Protein AF-A0A535V8T8-F1 (afdb_monomer_lite)

pLDDT: mean 70.12, std 23.49, range [32.78, 94.81]

Foldseek 3Di:
DPPVPVVVVQVVCVVVVHDPPDDDDDDDDDAQVVLVVVCVLPVVCPPAWEFEFQDPDQQTFTQGTDPNLVVLVDDGGDGNVVSCVSPVVHHYHYPVCPVVSPDPPDDPPVPDDDDDDDDDDDDDDDDDDDDDDDDDDDDDDDDDDDDDDDD

Radius of gyration: 27.77 Å; chains: 1; bounding box: 60×72×54 Å

Structure (mmCIF, N/CA/C/O backbone):
data_AF-A0A535V8T8-F1
#
_entry.id   AF-A0A535V8T8-F1
#
loop_
_atom_site.group_PDB
_atom_site.id
_atom_site.type_symbol
_atom_site.label_atom_id
_atom_site.label_alt_id
_atom_site.label_comp_id
_atom_site.label_asym_id
_atom_site.label_entity_id
_atom_site.label_seq_id
_atom_site.pdbx_PDB_ins_code
_atom_site.Cartn_x
_atom_site.Cartn_y
_atom_site.Cartn_z
_atom_site.occupancy
_atom_site.B_iso_or_equiv
_atom_site.auth_seq_id
_atom_site.auth_comp_id
_atom_site.auth_asym_id
_atom_site.auth_atom_id
_atom_site.pdbx_PDB_model_num
ATOM 1 N N . MET A 1 1 ? 24.271 -23.362 -32.956 1.00 42.19 1 MET A N 1
ATOM 2 C CA . MET A 1 1 ? 22.827 -23.558 -32.681 1.00 42.19 1 MET A CA 1
ATOM 3 C C . MET A 1 1 ? 22.121 -22.319 -32.099 1.00 42.19 1 MET A C 1
ATOM 5 O O . MET A 1 1 ? 20.910 -22.390 -31.958 1.00 42.19 1 MET A O 1
ATOM 9 N N . CYS A 1 2 ? 22.792 -21.180 -31.842 1.00 41.19 2 CYS A N 1
ATOM 10 C CA . CYS A 1 2 ? 22.135 -19.965 -31.308 1.00 41.19 2 CYS A CA 1
ATOM 11 C C . CYS A 1 2 ? 21.845 -18.842 -32.326 1.00 41.19 2 CYS A C 1
ATOM 13 O O . CYS A 1 2 ? 21.042 -17.966 -32.030 1.00 41.19 2 CYS A O 1
ATOM 15 N N . GLU A 1 3 ? 22.430 -18.870 -33.525 1.00 46.91 3 GLU A N 1
ATOM 16 C CA . GLU A 1 3 ? 22.336 -17.759 -34.496 1.00 46.91 3 GLU A CA 1
ATOM 17 C C . GLU A 1 3 ? 20.911 -17.513 -35.039 1.00 46.91 3 GLU A C 1
ATOM 19 O O . GLU A 1 3 ? 20.569 -16.407 -35.445 1.00 46.91 3 GLU A O 1
ATOM 24 N N . HIS A 1 4 ? 20.040 -18.529 -35.019 1.00 48.66 4 HIS A N 1
ATOM 25 C CA . HIS A 1 4 ? 18.685 -18.420 -35.574 1.00 48.66 4 HIS A CA 1
ATOM 26 C C . HIS A 1 4 ? 17.698 -17.638 -34.690 1.00 48.66 4 HIS A C 1
ATOM 28 O O . HIS A 1 4 ? 16.665 -17.198 -35.188 1.00 48.66 4 HIS A O 1
ATOM 34 N N . TRP A 1 5 ? 17.984 -17.454 -33.397 1.00 46.47 5 TRP A N 1
ATOM 35 C CA . TRP A 1 5 ? 17.054 -16.790 -32.472 1.00 46.47 5 TRP A CA 1
ATOM 36 C C . TRP A 1 5 ? 17.105 -15.257 -32.555 1.00 46.47 5 TRP A C 1
ATOM 38 O O . TRP A 1 5 ? 16.068 -14.612 -32.419 1.00 46.47 5 TRP A O 1
ATOM 48 N N . PHE A 1 6 ? 18.270 -14.665 -32.837 1.00 48.00 6 PHE A N 1
ATOM 49 C CA . PHE A 1 6 ? 18.399 -13.205 -32.946 1.00 48.00 6 PHE A CA 1
ATOM 50 C C . PHE A 1 6 ? 17.773 -12.644 -34.232 1.00 48.00 6 PHE A C 1
ATOM 52 O O . PHE A 1 6 ? 17.136 -11.592 -34.198 1.00 48.00 6 PHE A O 1
ATOM 59 N N . ALA A 1 7 ? 17.866 -13.368 -35.351 1.00 51.00 7 ALA A N 1
ATOM 60 C CA . ALA A 1 7 ? 17.292 -12.925 -36.624 1.00 51.00 7 ALA A CA 1
ATOM 61 C C . ALA A 1 7 ? 15.749 -12.869 -36.606 1.00 51.00 7 ALA A C 1
ATOM 63 O O . ALA A 1 7 ? 15.154 -11.978 -37.212 1.00 51.00 7 ALA A O 1
ATOM 64 N N . VAL A 1 8 ? 15.092 -13.773 -35.865 1.00 53.88 8 VAL A N 1
ATOM 65 C CA . VAL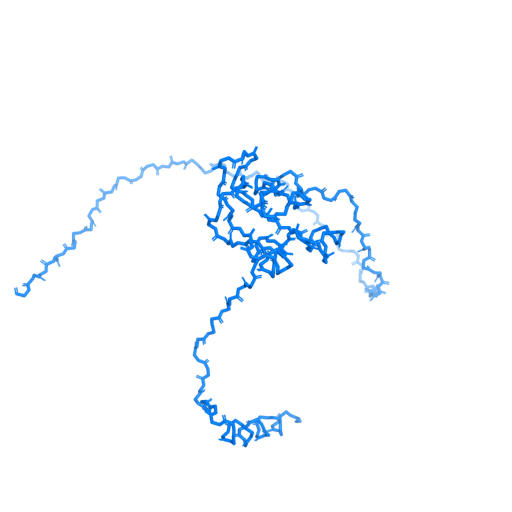 A 1 8 ? 13.625 -13.771 -35.705 1.00 53.88 8 VAL A CA 1
ATOM 66 C C . VAL A 1 8 ? 13.154 -12.540 -34.920 1.00 53.88 8 VAL A C 1
ATOM 68 O O . VAL A 1 8 ? 12.112 -11.971 -35.241 1.00 53.88 8 VAL A O 1
ATOM 71 N N . ALA A 1 9 ? 13.934 -12.073 -33.941 1.00 59.22 9 ALA A N 1
ATOM 72 C CA . ALA A 1 9 ? 13.592 -10.897 -33.144 1.00 59.22 9 ALA A CA 1
ATOM 73 C C . ALA A 1 9 ? 13.668 -9.588 -33.949 1.00 59.22 9 ALA A C 1
ATOM 75 O O . ALA A 1 9 ? 12.811 -8.726 -33.774 1.00 59.22 9 ALA A O 1
ATOM 76 N N . ALA A 1 10 ? 14.635 -9.451 -34.863 1.00 60.19 10 ALA A N 1
ATOM 77 C CA . ALA A 1 10 ? 14.812 -8.231 -35.656 1.00 60.19 10 ALA A CA 1
ATOM 78 C C . ALA A 1 10 ? 13.649 -7.978 -36.637 1.00 60.19 10 ALA A C 1
ATOM 80 O O . ALA A 1 10 ? 13.166 -6.850 -36.750 1.00 60.19 10 ALA A O 1
ATOM 81 N N . GLY A 1 11 ? 13.149 -9.031 -37.297 1.00 67.25 11 GLY A N 1
ATOM 82 C CA . GLY A 1 11 ? 12.001 -8.921 -38.207 1.00 67.25 11 GLY A CA 1
ATOM 83 C C . GLY A 1 11 ? 10.705 -8.528 -37.488 1.00 67.25 11 GLY A C 1
ATOM 84 O O . GLY A 1 11 ? 9.946 -7.694 -37.978 1.00 67.25 11 GLY A O 1
ATOM 85 N N . VAL A 1 12 ? 10.484 -9.071 -36.286 1.00 75.44 12 VAL A N 1
ATOM 86 C CA . VAL A 1 12 ? 9.335 -8.719 -35.437 1.00 75.44 12 VAL A CA 1
ATOM 87 C C . VAL A 1 12 ? 9.490 -7.313 -34.849 1.00 75.44 12 VAL A C 1
ATOM 89 O O . VAL A 1 12 ? 8.525 -6.554 -34.827 1.00 75.44 12 VAL A O 1
ATOM 92 N N . ALA A 1 13 ? 10.695 -6.931 -34.418 1.00 75.62 13 ALA A N 1
ATOM 93 C CA . ALA A 1 13 ? 10.967 -5.608 -33.859 1.00 75.62 13 ALA A CA 1
ATOM 94 C C . ALA A 1 13 ? 10.685 -4.488 -34.871 1.00 75.62 13 ALA A C 1
ATOM 96 O O . ALA A 1 13 ? 10.028 -3.510 -34.523 1.00 75.62 13 ALA A O 1
ATOM 97 N N . SER A 1 14 ? 11.091 -4.669 -36.133 1.00 75.56 14 SER A N 1
ATOM 98 C CA . SER A 1 14 ? 10.813 -3.702 -37.201 1.00 75.56 14 SER A CA 1
ATOM 99 C C . SER A 1 14 ? 9.313 -3.594 -37.512 1.00 75.56 14 SER A C 1
ATOM 101 O O . SER A 1 14 ? 8.790 -2.487 -37.625 1.00 75.56 14 SER A O 1
ATOM 103 N N . ALA A 1 15 ? 8.587 -4.718 -37.547 1.00 85.25 15 ALA A N 1
ATOM 104 C CA . ALA A 1 15 ? 7.134 -4.725 -37.753 1.00 85.25 15 ALA A CA 1
ATOM 105 C C . ALA A 1 15 ? 6.342 -4.076 -36.596 1.00 85.25 15 ALA A C 1
ATOM 107 O O . ALA A 1 15 ? 5.262 -3.533 -36.820 1.00 85.25 15 ALA A O 1
ATOM 108 N N . LEU A 1 16 ? 6.876 -4.113 -35.370 1.00 86.38 16 LEU A N 1
ATOM 109 C CA . LEU A 1 16 ? 6.295 -3.479 -34.179 1.00 86.38 16 LEU A CA 1
ATOM 110 C C . LEU A 1 16 ? 6.763 -2.026 -33.967 1.00 86.38 16 LEU A C 1
ATOM 112 O O . LEU A 1 16 ? 6.354 -1.399 -32.990 1.00 86.38 16 LEU A O 1
ATOM 116 N N . GLY A 1 17 ? 7.620 -1.490 -34.847 1.00 87.56 17 GLY A N 1
ATOM 117 C CA . GLY A 1 17 ? 8.182 -0.141 -34.716 1.00 87.56 17 GLY A CA 1
ATOM 118 C C . GLY A 1 17 ? 9.099 0.032 -33.500 1.00 87.56 17 GLY A C 1
ATOM 119 O O . GLY A 1 17 ? 9.240 1.139 -32.981 1.00 87.56 17 GLY A O 1
ATOM 120 N N . LEU A 1 18 ? 9.687 -1.059 -33.008 1.00 85.06 18 LEU A N 1
ATOM 121 C CA . LEU A 1 18 ? 10.612 -1.038 -31.881 1.00 85.06 18 LEU A CA 1
ATOM 122 C C . LEU A 1 18 ? 12.009 -0.608 -32.344 1.00 85.06 18 LEU A C 1
ATOM 124 O O . LEU A 1 18 ? 12.427 -0.903 -33.462 1.00 85.06 18 LEU A O 1
ATOM 128 N N . ASN A 1 19 ? 12.742 0.072 -31.461 1.00 86.38 19 ASN A N 1
ATOM 129 C CA . ASN A 1 19 ? 14.117 0.481 -31.732 1.00 86.38 19 ASN A CA 1
ATOM 130 C C . ASN A 1 19 ? 15.030 -0.749 -31.893 1.00 86.38 19 ASN A C 1
ATOM 132 O O . ASN A 1 19 ? 15.024 -1.629 -31.032 1.00 86.38 19 ASN A O 1
ATOM 136 N N . THR A 1 20 ? 15.808 -0.794 -32.976 1.00 85.00 20 THR A N 1
ATOM 137 C CA . THR A 1 20 ? 16.709 -1.911 -33.319 1.00 85.00 20 THR A CA 1
ATOM 138 C C . THR A 1 20 ? 18.156 -1.688 -32.894 1.00 85.00 20 THR A C 1
ATOM 140 O O . THR A 1 20 ? 18.963 -2.605 -33.012 1.00 85.00 20 THR A O 1
ATOM 143 N N . GLU A 1 21 ? 18.489 -0.487 -32.423 1.00 84.75 21 GLU A N 1
ATOM 144 C CA . GLU A 1 21 ? 19.806 -0.196 -31.857 1.00 84.75 21 GLU A CA 1
ATOM 145 C C . GLU A 1 21 ? 20.065 -1.027 -30.594 1.00 84.75 21 GLU A C 1
ATOM 147 O O . GLU A 1 21 ? 19.133 -1.387 -29.865 1.00 84.75 21 GLU A O 1
ATOM 152 N N . ASP A 1 22 ? 21.340 -1.279 -30.294 1.00 84.94 22 ASP A N 1
ATOM 153 C CA . ASP A 1 22 ? 21.725 -2.028 -29.100 1.00 84.94 22 ASP A CA 1
ATOM 154 C C . ASP A 1 22 ? 21.187 -1.350 -27.819 1.00 84.94 22 ASP A C 1
ATOM 156 O O . ASP A 1 22 ? 21.426 -0.155 -27.583 1.00 84.94 22 ASP A O 1
ATOM 160 N N . PRO A 1 23 ? 20.458 -2.080 -26.952 1.00 85.38 23 PRO A N 1
ATOM 161 C CA . PRO A 1 23 ? 19.853 -1.503 -25.760 1.00 85.38 23 PRO A CA 1
ATOM 162 C C . PRO A 1 23 ? 20.933 -1.038 -24.777 1.00 85.38 23 PRO A C 1
ATOM 164 O O . PRO A 1 23 ? 21.669 -1.835 -24.200 1.00 85.38 23 PRO A O 1
ATOM 167 N N . LYS A 1 24 ? 21.003 0.278 -24.560 1.00 89.81 24 LYS A N 1
ATOM 168 C CA . LYS A 1 24 ? 22.054 0.914 -23.748 1.00 89.81 24 LYS A CA 1
ATOM 169 C C . LYS A 1 24 ? 21.691 1.084 -22.272 1.00 89.81 24 LYS A C 1
ATOM 171 O O . LYS A 1 24 ? 22.567 1.021 -21.413 1.00 89.81 24 LYS A O 1
ATOM 176 N N . THR A 1 25 ? 20.409 1.301 -21.981 1.00 89.69 25 THR A N 1
ATOM 177 C CA . THR A 1 25 ? 19.915 1.605 -20.632 1.00 89.69 25 THR A CA 1
ATOM 178 C C . THR A 1 25 ? 18.600 0.883 -20.378 1.00 89.69 25 THR A C 1
ATOM 180 O O . THR A 1 25 ? 17.694 0.935 -21.207 1.00 89.69 25 THR A O 1
ATOM 183 N N . LEU A 1 26 ? 18.479 0.260 -19.204 1.00 91.94 26 LEU A N 1
ATOM 184 C CA . LEU A 1 26 ? 17.243 -0.348 -18.720 1.00 91.94 26 LEU A CA 1
ATOM 185 C C . LEU A 1 26 ? 16.740 0.417 -17.492 1.00 91.94 26 LEU A C 1
ATOM 187 O O . LEU A 1 26 ? 17.465 0.555 -16.508 1.00 91.94 26 LEU A O 1
ATOM 191 N N . VAL A 1 27 ? 15.491 0.880 -17.542 1.00 92.88 27 VAL A N 1
ATOM 192 C CA . VAL A 1 27 ? 14.791 1.474 -16.396 1.00 92.88 27 VAL A CA 1
ATOM 193 C C . VAL A 1 27 ? 13.763 0.467 -15.898 1.00 92.88 27 VAL A C 1
ATOM 195 O O . VAL A 1 27 ? 12.922 0.007 -16.668 1.00 92.88 27 VAL A O 1
ATOM 198 N N . VAL A 1 28 ? 13.835 0.115 -14.616 1.00 91.38 28 VAL A N 1
ATOM 199 C CA . VAL A 1 28 ? 12.905 -0.824 -13.978 1.00 91.38 2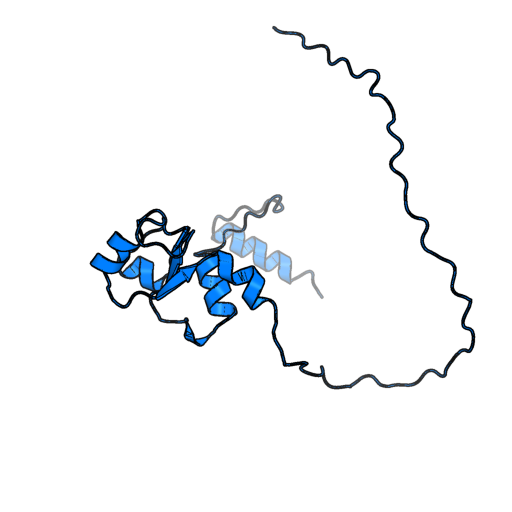8 VAL A CA 1
ATOM 200 C C . VAL A 1 28 ? 12.093 -0.069 -12.935 1.00 91.38 28 VAL A C 1
ATOM 202 O O . VAL A 1 28 ? 12.656 0.418 -11.957 1.00 91.38 28 VAL A O 1
ATOM 205 N N . ASP A 1 29 ? 10.778 0.004 -13.136 1.00 91.88 29 ASP A N 1
ATOM 206 C CA . ASP A 1 29 ? 9.837 0.572 -12.169 1.00 91.88 29 ASP A CA 1
ATOM 207 C C . ASP A 1 29 ? 9.056 -0.533 -11.447 1.00 91.88 29 ASP A C 1
ATOM 209 O O . ASP A 1 29 ? 8.536 -1.471 -12.060 1.00 91.88 29 ASP A O 1
ATOM 213 N N . LEU A 1 30 ? 8.985 -0.428 -10.119 1.00 88.19 30 LEU A N 1
ATOM 214 C CA . LEU A 1 30 ? 8.293 -1.389 -9.269 1.00 88.19 30 LEU A CA 1
ATOM 215 C C . LEU A 1 30 ? 6.934 -0.836 -8.845 1.00 88.19 30 LEU A C 1
ATOM 217 O O . LEU A 1 30 ? 6.817 -0.000 -7.946 1.00 88.19 30 LEU A O 1
ATOM 221 N N . ASN A 1 31 ? 5.882 -1.406 -9.427 1.00 87.12 31 ASN A N 1
ATOM 222 C CA . ASN A 1 31 ? 4.512 -1.102 -9.040 1.00 87.12 31 ASN A CA 1
ATOM 223 C C . ASN A 1 31 ? 4.260 -1.427 -7.560 1.00 87.12 31 ASN A C 1
ATOM 225 O O . ASN A 1 31 ? 4.440 -2.568 -7.127 1.00 87.12 31 ASN A O 1
ATOM 229 N N . CYS A 1 32 ? 3.771 -0.438 -6.803 1.00 87.62 32 CYS A N 1
ATOM 230 C CA . CYS A 1 32 ? 3.352 -0.603 -5.405 1.00 87.62 32 CYS A CA 1
ATOM 231 C C . CYS A 1 32 ? 4.434 -1.255 -4.516 1.00 87.62 32 CYS A C 1
ATOM 233 O O . CYS A 1 32 ? 4.115 -2.117 -3.700 1.00 87.62 32 CYS A O 1
ATOM 235 N N . ALA A 1 33 ? 5.704 -0.868 -4.690 1.00 88.06 33 ALA A N 1
ATOM 236 C CA . ALA A 1 33 ? 6.875 -1.575 -4.157 1.00 88.06 33 ALA A CA 1
ATOM 237 C C . ALA A 1 33 ? 6.756 -2.053 -2.693 1.00 88.06 33 ALA A C 1
ATOM 239 O O . ALA A 1 33 ? 6.940 -3.231 -2.412 1.00 88.06 33 ALA A O 1
ATOM 240 N N . PHE A 1 34 ? 6.410 -1.178 -1.745 1.00 90.62 34 PHE A N 1
ATOM 241 C CA . PHE A 1 34 ? 6.343 -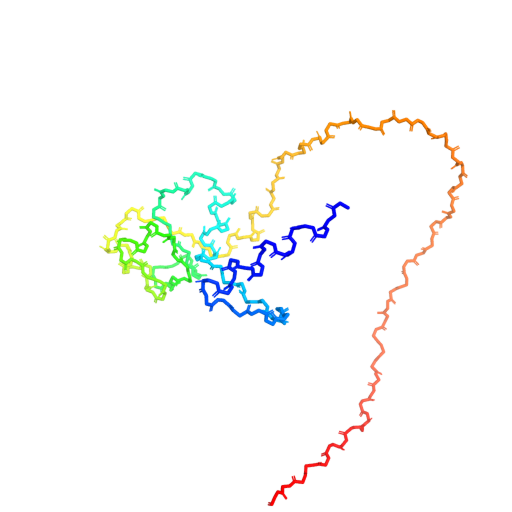1.578 -0.332 1.00 90.62 34 PHE A CA 1
ATOM 242 C C . PHE A 1 34 ? 5.162 -2.506 -0.026 1.00 90.62 34 PHE A C 1
ATOM 244 O O . PHE A 1 34 ? 5.301 -3.447 0.753 1.00 90.62 34 PHE A O 1
ATOM 251 N N . ALA A 1 35 ? 4.008 -2.274 -0.655 1.00 92.00 35 ALA A N 1
ATOM 252 C CA . ALA A 1 35 ? 2.844 -3.134 -0.473 1.00 92.00 35 ALA A CA 1
ATOM 253 C C . ALA A 1 35 ? 3.084 -4.536 -1.060 1.00 92.00 35 ALA A C 1
ATOM 255 O O . ALA A 1 35 ? 2.717 -5.529 -0.434 1.00 92.00 35 ALA A O 1
ATOM 256 N N . SER A 1 36 ? 3.745 -4.629 -2.219 1.00 91.50 36 SER A N 1
ATOM 257 C CA . SER A 1 36 ? 4.054 -5.912 -2.857 1.00 91.50 36 SER A CA 1
ATOM 258 C C . SER A 1 36 ? 5.105 -6.711 -2.083 1.00 91.50 36 SER A C 1
ATOM 260 O O . SER A 1 36 ? 4.974 -7.928 -1.964 1.00 91.50 36 SER A O 1
ATOM 262 N N . ILE A 1 37 ? 6.092 -6.044 -1.476 1.00 90.88 37 ILE A N 1
ATOM 263 C CA . ILE A 1 37 ? 7.051 -6.684 -0.564 1.00 90.88 37 ILE A CA 1
ATOM 264 C C . ILE A 1 37 ? 6.329 -7.292 0.648 1.00 90.88 37 ILE A C 1
ATOM 266 O O . ILE A 1 37 ? 6.555 -8.460 0.965 1.00 90.88 37 ILE A O 1
ATOM 270 N N . GLU A 1 38 ? 5.415 -6.557 1.290 1.00 90.38 38 GLU A N 1
ATOM 271 C CA . GLU A 1 38 ? 4.647 -7.080 2.431 1.00 90.38 38 GLU A CA 1
ATOM 272 C C . GLU A 1 38 ? 3.722 -8.240 2.032 1.00 90.38 38 GLU A C 1
ATOM 274 O O . GLU A 1 38 ? 3.650 -9.235 2.747 1.00 90.38 38 GLU A O 1
ATOM 279 N N . GLN A 1 39 ? 3.078 -8.179 0.863 1.00 91.81 39 GLN A N 1
ATOM 280 C CA . GLN A 1 39 ? 2.271 -9.284 0.320 1.00 91.81 39 GLN A CA 1
ATOM 281 C C . GLN A 1 39 ? 3.109 -10.508 -0.094 1.00 91.81 39 GLN A C 1
ATOM 283 O O . GLN A 1 39 ? 2.596 -11.632 -0.189 1.00 91.81 39 GLN A O 1
ATOM 288 N N . GLN A 1 40 ? 4.395 -10.317 -0.392 1.00 90.62 40 GLN A N 1
ATOM 289 C CA . GLN A 1 40 ? 5.328 -11.413 -0.639 1.00 90.62 40 GLN A CA 1
ATOM 290 C C . GLN A 1 40 ? 5.810 -12.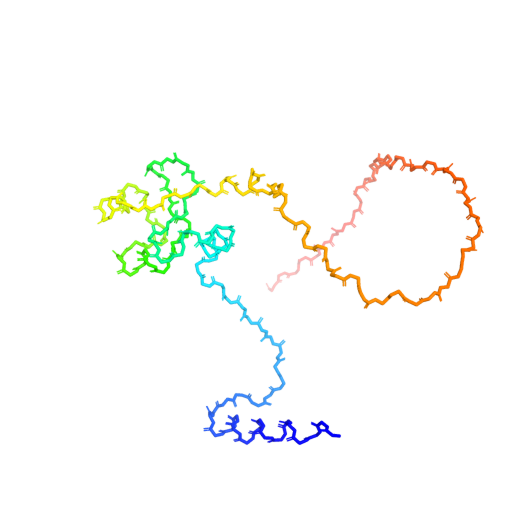042 0.669 1.00 90.62 40 GLN A C 1
ATOM 292 O O . GLN A 1 40 ? 5.978 -13.260 0.725 1.00 90.62 40 GLN A O 1
ATOM 297 N N . HIS A 1 41 ? 6.004 -11.230 1.707 1.00 89.56 41 HIS A N 1
ATOM 298 C CA . HIS A 1 41 ? 6.362 -11.694 3.041 1.00 89.56 41 HIS A CA 1
ATOM 299 C C . HIS A 1 41 ? 5.207 -12.445 3.721 1.00 89.56 41 HIS A C 1
ATOM 301 O O . HIS A 1 41 ? 5.418 -13.526 4.266 1.00 89.56 41 HIS A O 1
ATOM 307 N N . ASP A 1 42 ? 3.989 -11.906 3.643 1.00 89.50 42 ASP A N 1
ATOM 308 C CA . ASP A 1 42 ? 2.766 -12.516 4.158 1.00 89.50 42 ASP A CA 1
ATOM 309 C C . ASP A 1 42 ? 1.751 -12.724 3.016 1.00 89.50 42 ASP A C 1
ATOM 311 O O . ASP A 1 42 ? 1.017 -11.801 2.641 1.00 89.50 42 ASP A O 1
ATOM 315 N N . PRO A 1 43 ? 1.674 -13.949 2.459 1.00 90.88 43 PRO A N 1
ATOM 316 C CA . PRO A 1 43 ? 0.750 -14.264 1.375 1.00 90.88 43 PRO A CA 1
ATOM 317 C C . PRO A 1 43 ? -0.732 -14.072 1.722 1.00 90.88 43 PRO A C 1
ATOM 319 O O . PRO A 1 43 ? -1.541 -13.962 0.802 1.00 90.88 43 PRO A O 1
ATOM 322 N N . SER A 1 44 ? -1.106 -14.005 3.007 1.00 91.69 44 SER A N 1
ATOM 323 C CA . SER A 1 44 ? -2.498 -13.788 3.431 1.00 91.69 44 SER A CA 1
ATOM 324 C C . SER A 1 44 ? -3.016 -12.372 3.141 1.00 91.69 44 SER A C 1
ATOM 326 O O . SER A 1 44 ? -4.223 -12.124 3.186 1.00 91.69 44 SER A O 1
ATOM 328 N N . LEU A 1 45 ? -2.113 -11.438 2.822 1.00 90.06 45 LEU A N 1
ATOM 329 C CA . LEU A 1 45 ? -2.426 -10.044 2.498 1.00 90.06 45 LEU A CA 1
ATOM 330 C C . LEU A 1 45 ? -2.753 -9.821 1.010 1.00 90.06 45 LEU A C 1
ATOM 332 O O . LEU A 1 45 ? -3.064 -8.698 0.610 1.00 90.06 45 LEU A O 1
ATOM 336 N N . ARG A 1 46 ? -2.659 -10.860 0.174 1.00 91.56 46 ARG A N 1
ATOM 337 C CA . ARG A 1 46 ? -2.967 -10.786 -1.263 1.00 91.56 46 ARG A CA 1
ATOM 338 C C . ARG A 1 46 ? -4.474 -10.759 -1.491 1.00 91.56 46 ARG A C 1
ATOM 340 O O . ARG A 1 46 ? -5.211 -11.449 -0.792 1.00 91.56 46 ARG A O 1
ATOM 347 N N . GLY A 1 47 ? -4.932 -9.984 -2.473 1.00 90.75 47 GLY A N 1
ATOM 348 C CA . GLY A 1 47 ? -6.359 -9.845 -2.770 1.00 90.75 47 GLY A CA 1
ATOM 349 C C . GLY A 1 47 ? -7.122 -9.015 -1.736 1.00 90.75 47 GLY A C 1
ATOM 350 O O . GLY A 1 47 ? -8.350 -9.045 -1.712 1.00 90.75 47 GLY A O 1
ATOM 351 N N . ARG A 1 48 ? -6.415 -8.297 -0.852 1.00 92.31 48 ARG A N 1
ATOM 352 C CA . ARG A 1 48 ? -7.007 -7.456 0.193 1.00 92.31 48 ARG A CA 1
ATOM 353 C C . ARG A 1 48 ? -6.488 -6.021 0.077 1.00 92.31 48 ARG A C 1
ATOM 355 O O . ARG A 1 48 ? -5.286 -5.844 -0.127 1.00 92.31 48 ARG A O 1
ATOM 362 N N . PRO A 1 49 ? -7.342 -5.001 0.283 1.00 94.69 49 PRO A N 1
ATOM 363 C CA . PRO A 1 49 ? -6.905 -3.609 0.342 1.00 94.69 49 PRO A CA 1
ATOM 364 C C . PRO A 1 49 ? -5.898 -3.376 1.476 1.00 94.69 49 PRO A C 1
ATOM 366 O O . PRO A 1 49 ? -6.239 -3.393 2.661 1.00 94.69 49 PRO A O 1
ATOM 369 N N . LEU A 1 50 ? -4.643 -3.160 1.089 1.00 94.38 50 LEU A N 1
ATOM 370 C CA . LEU A 1 50 ? -3.501 -2.885 1.958 1.00 94.38 50 LEU A CA 1
ATOM 371 C C . LEU A 1 50 ? -2.913 -1.500 1.657 1.00 94.38 50 LEU A C 1
ATOM 373 O O . LEU A 1 50 ? -2.717 -1.139 0.492 1.00 94.38 50 LEU A O 1
ATOM 377 N N . ALA A 1 51 ? -2.567 -0.760 2.706 1.00 94.69 51 ALA A N 1
ATOM 378 C CA . ALA A 1 51 ? -1.800 0.474 2.635 1.00 94.69 51 ALA A CA 1
ATOM 379 C C . ALA A 1 51 ? -0.652 0.467 3.653 1.00 94.69 51 ALA A C 1
ATOM 381 O O . ALA A 1 51 ? -0.791 0.007 4.787 1.00 94.69 51 ALA A O 1
ATOM 382 N N . ILE A 1 52 ? 0.492 0.997 3.230 1.00 93.88 52 ILE A N 1
ATOM 383 C CA . ILE A 1 52 ? 1.692 1.164 4.043 1.00 93.88 52 ILE A CA 1
ATOM 384 C C . ILE A 1 52 ? 1.795 2.632 4.445 1.00 93.88 52 ILE A C 1
ATOM 386 O O . ILE A 1 52 ? 1.901 3.510 3.584 1.00 93.88 52 ILE A O 1
ATOM 390 N N . ALA A 1 53 ? 1.772 2.896 5.745 1.00 94.12 53 ALA A N 1
ATOM 391 C CA . ALA A 1 53 ? 1.927 4.219 6.329 1.00 94.12 53 ALA A CA 1
ATOM 392 C C . ALA A 1 53 ? 3.356 4.424 6.848 1.00 94.12 53 ALA A C 1
ATOM 394 O O . ALA A 1 53 ? 4.032 3.477 7.253 1.00 94.12 53 ALA A O 1
ATOM 395 N N . ALA A 1 54 ? 3.808 5.680 6.861 1.00 89.94 54 ALA A N 1
ATOM 396 C CA . ALA A 1 54 ? 5.119 6.033 7.410 1.00 89.94 54 ALA A CA 1
ATOM 397 C C . ALA A 1 54 ? 5.229 5.732 8.917 1.00 89.94 54 ALA A C 1
ATOM 399 O O . ALA A 1 54 ? 6.290 5.345 9.392 1.00 89.94 54 ALA A O 1
ATOM 400 N N . TYR A 1 55 ? 4.122 5.888 9.650 1.00 87.50 55 TYR A N 1
ATOM 401 C CA . TYR A 1 55 ? 4.023 5.647 11.088 1.00 87.50 55 TYR A CA 1
ATOM 402 C C . TYR A 1 55 ? 2.663 5.027 11.422 1.00 87.50 55 TYR A C 1
ATOM 404 O O . TYR A 1 55 ? 1.703 5.184 10.665 1.00 87.50 55 TYR A O 1
ATOM 412 N N . ALA A 1 56 ? 2.561 4.372 12.579 1.00 79.12 56 ALA A N 1
ATOM 413 C CA 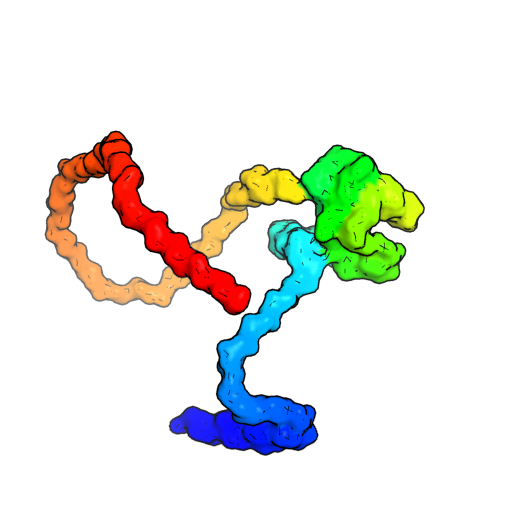. ALA A 1 56 ? 1.318 3.799 13.099 1.00 79.12 56 ALA A CA 1
ATOM 414 C C . ALA A 1 56 ? 0.392 4.868 13.724 1.00 79.12 56 ALA A C 1
ATOM 416 O O . ALA A 1 56 ? -0.057 4.728 14.859 1.00 79.12 56 ALA A O 1
ATOM 417 N N . THR A 1 57 ? 0.140 5.967 13.012 1.00 87.56 57 THR A N 1
ATOM 418 C CA . THR A 1 57 ? -0.743 7.053 13.463 1.00 87.56 57 THR A CA 1
ATOM 419 C C . THR A 1 57 ? -1.757 7.416 12.384 1.00 87.56 57 THR A C 1
ATOM 421 O O . THR A 1 57 ? -1.488 7.296 11.191 1.00 87.56 57 THR A O 1
ATOM 424 N N . ASP A 1 58 ? -2.934 7.897 12.786 1.00 86.75 58 ASP A N 1
ATOM 425 C CA . ASP A 1 58 ? -4.007 8.236 11.836 1.00 86.75 58 ASP A CA 1
ATOM 426 C C . ASP A 1 58 ? -3.693 9.476 10.986 1.00 86.75 58 ASP A C 1
ATOM 428 O O . ASP A 1 58 ? -4.162 9.603 9.854 1.00 86.75 58 ASP A O 1
ATOM 432 N N . ALA A 1 59 ? -2.838 10.364 11.497 1.00 89.44 59 ALA A N 1
ATOM 433 C CA . ALA A 1 59 ? -2.318 11.518 10.767 1.00 89.44 59 ALA A CA 1
ATOM 434 C C . ALA A 1 59 ? -1.111 11.178 9.868 1.00 89.44 59 ALA A C 1
ATOM 436 O O . ALA A 1 59 ? -0.566 12.067 9.195 1.00 89.44 59 ALA A O 1
ATOM 437 N N . ALA A 1 60 ? -0.666 9.917 9.852 1.00 91.31 60 ALA A N 1
ATOM 438 C CA . ALA A 1 60 ? 0.423 9.484 8.993 1.00 91.31 60 ALA A CA 1
ATOM 439 C C . ALA A 1 60 ? 0.016 9.530 7.520 1.00 91.31 60 ALA A C 1
ATOM 441 O O . ALA A 1 60 ? -1.153 9.405 7.150 1.00 91.31 60 ALA A O 1
ATOM 442 N N . THR A 1 61 ? 1.024 9.709 6.675 1.00 93.94 61 THR A N 1
ATOM 443 C CA . THR A 1 61 ? 0.867 9.685 5.225 1.00 93.94 61 THR A CA 1
ATOM 444 C C . THR A 1 61 ? 1.101 8.270 4.703 1.00 93.94 61 THR A C 1
ATOM 446 O O . THR A 1 61 ? 2.024 7.574 5.141 1.00 93.94 61 THR A O 1
ATOM 449 N N . ILE A 1 62 ? 0.270 7.855 3.751 1.00 94.44 62 ILE A N 1
ATOM 450 C CA . ILE A 1 62 ? 0.402 6.589 3.036 1.00 94.44 62 ILE A CA 1
ATOM 451 C C . ILE A 1 62 ? 1.556 6.703 2.041 1.00 94.44 62 ILE A C 1
ATOM 453 O O . ILE A 1 62 ? 1.529 7.518 1.121 1.00 94.44 62 ILE A O 1
ATOM 457 N N . VAL A 1 63 ? 2.568 5.860 2.222 1.00 93.62 63 VAL A N 1
ATOM 458 C CA . VAL A 1 63 ? 3.778 5.798 1.389 1.00 93.62 63 VAL A CA 1
ATOM 459 C C . VAL A 1 63 ? 3.570 4.872 0.193 1.00 93.62 63 VAL A C 1
ATOM 461 O O . VAL A 1 63 ? 4.100 5.100 -0.891 1.00 93.62 63 VAL A O 1
ATOM 464 N N . SER A 1 64 ? 2.772 3.820 0.359 1.00 93.88 64 SER A N 1
ATOM 465 C CA . SER A 1 64 ? 2.452 2.891 -0.721 1.00 93.88 64 SER A CA 1
ATOM 466 C C . SER A 1 64 ? 1.083 2.272 -0.500 1.00 93.88 64 SER A C 1
ATOM 468 O O . SER A 1 64 ? 0.738 1.925 0.625 1.00 93.88 64 SER A O 1
ATOM 470 N N . SER A 1 65 ? 0.314 2.108 -1.569 1.00 94.44 65 SER A N 1
ATOM 471 C CA . SER A 1 65 ? -0.959 1.392 -1.555 1.00 94.44 65 SER A CA 1
ATOM 472 C C . SER A 1 65 ? -0.899 0.192 -2.494 1.00 94.44 65 SER A C 1
ATOM 474 O O . SER A 1 65 ? -0.262 0.247 -3.548 1.00 94.44 65 SER A O 1
ATOM 476 N N . SER A 1 66 ? -1.540 -0.903 -2.091 1.00 94.81 66 SER A N 1
ATOM 477 C CA . SER A 1 66 ? -1.786 -2.080 -2.934 1.00 94.81 66 SER A CA 1
ATOM 478 C C . SER A 1 66 ? -2.679 -1.734 -4.128 1.00 94.81 66 SER A C 1
ATOM 480 O O . SER A 1 66 ? -3.350 -0.698 -4.129 1.00 94.81 66 SER A O 1
ATOM 482 N N . ARG A 1 67 ? -2.697 -2.594 -5.153 1.00 93.62 67 ARG A N 1
ATOM 483 C CA . ARG A 1 67 ? -3.554 -2.381 -6.332 1.00 93.62 67 ARG A CA 1
ATOM 484 C C . ARG A 1 67 ? -5.027 -2.361 -5.934 1.00 93.62 67 ARG A C 1
ATOM 486 O O . ARG A 1 67 ? -5.732 -1.427 -6.281 1.00 93.62 67 ARG A O 1
ATOM 493 N N . GLU A 1 68 ? -5.423 -3.296 -5.081 1.00 94.38 68 GLU A N 1
ATOM 494 C CA . GLU A 1 68 ? -6.778 -3.428 -4.553 1.00 94.38 68 GLU A CA 1
ATOM 495 C C . GLU A 1 68 ? -7.227 -2.163 -3.804 1.00 94.38 68 GLU A C 1
ATOM 497 O O . GLU A 1 68 ? -8.377 -1.750 -3.901 1.00 94.38 68 GLU A O 1
ATOM 502 N N . ALA A 1 69 ? -6.318 -1.501 -3.079 1.00 94.38 69 ALA A N 1
ATOM 503 C CA . ALA A 1 69 ? -6.613 -0.224 -2.429 1.00 94.38 69 ALA A CA 1
ATOM 504 C C . ALA A 1 69 ? -6.713 0.943 -3.431 1.00 94.38 69 ALA A C 1
ATOM 506 O O . ALA A 1 69 ? -7.535 1.841 -3.247 1.00 94.38 69 ALA A O 1
ATOM 507 N N . ARG A 1 70 ? -5.909 0.937 -4.502 1.00 93.38 70 ARG A N 1
ATOM 508 C CA . ARG A 1 70 ? -5.972 1.960 -5.561 1.00 93.38 70 ARG A CA 1
ATOM 509 C C . ARG A 1 70 ? -7.273 1.895 -6.345 1.00 93.38 70 ARG A C 1
ATOM 511 O O . ARG A 1 70 ? -7.816 2.951 -6.658 1.00 93.38 70 ARG A O 1
ATOM 518 N N . ASP A 1 71 ? -7.783 0.694 -6.593 1.00 93.62 71 ASP A N 1
ATOM 519 C CA . ASP A 1 71 ? -9.069 0.483 -7.265 1.00 93.62 71 ASP A CA 1
ATOM 520 C C . ASP A 1 71 ? -10.233 1.075 -6.449 1.00 93.62 71 ASP A C 1
ATOM 522 O O . ASP A 1 71 ? -11.192 1.594 -7.012 1.00 93.62 71 ASP A O 1
ATOM 526 N N . LEU A 1 72 ? -10.106 1.093 -5.117 1.00 93.50 72 LEU A N 1
ATOM 527 C CA . LEU A 1 72 ? -11.044 1.752 -4.197 1.00 93.50 72 LEU A CA 1
ATOM 528 C C . LEU A 1 72 ? -10.846 3.276 -4.089 1.00 93.50 72 LEU A C 1
ATOM 530 O O . LEU A 1 72 ? -11.567 3.941 -3.351 1.00 93.50 72 LEU A O 1
ATOM 534 N N . GLY A 1 73 ? -9.864 3.848 -4.789 1.00 93.44 73 GLY A N 1
ATOM 535 C CA . GLY A 1 73 ? -9.561 5.280 -4.761 1.00 93.44 73 GLY A CA 1
ATOM 536 C C . GLY A 1 73 ? -8.542 5.712 -3.701 1.00 93.44 73 GLY A C 1
ATOM 537 O O . GLY A 1 73 ? -8.260 6.906 -3.595 1.00 93.44 73 GLY A O 1
ATOM 538 N N . ILE A 1 74 ? -7.937 4.780 -2.953 1.00 94.44 74 ILE A N 1
ATOM 539 C CA . ILE A 1 74 ? -6.899 5.087 -1.957 1.00 94.44 74 ILE A CA 1
ATOM 540 C C . ILE A 1 74 ? -5.538 5.232 -2.650 1.00 94.44 74 ILE A C 1
ATOM 542 O O . ILE A 1 74 ? -4.936 4.272 -3.149 1.00 94.44 74 ILE A O 1
ATOM 546 N N . LYS A 1 75 ? -5.021 6.459 -2.657 1.00 92.75 75 LYS A N 1
ATOM 547 C CA . LYS A 1 75 ? -3.790 6.835 -3.360 1.00 92.75 75 LYS A CA 1
ATOM 548 C C . LYS A 1 75 ? -2.612 6.999 -2.404 1.00 92.75 75 LYS A C 1
ATOM 550 O O . LYS A 1 75 ? -2.764 7.296 -1.219 1.00 92.75 75 LYS A O 1
ATOM 555 N N . THR A 1 76 ? -1.410 6.845 -2.952 1.00 91.56 76 THR A N 1
ATOM 556 C CA . THR A 1 76 ? -0.178 7.254 -2.272 1.00 91.56 76 THR A CA 1
ATOM 557 C C . THR A 1 76 ? -0.226 8.758 -1.981 1.00 91.56 76 THR A C 1
ATOM 559 O O . THR A 1 76 ? -0.653 9.532 -2.834 1.00 91.56 76 THR A O 1
ATOM 562 N N . GLY A 1 77 ? 0.206 9.172 -0.789 1.00 91.44 77 GLY A N 1
ATOM 563 C CA . GLY A 1 77 ? 0.180 10.568 -0.340 1.00 91.44 77 GLY A CA 1
ATOM 564 C C . GLY A 1 77 ? -1.060 10.964 0.468 1.00 91.44 77 GLY A C 1
ATOM 565 O O . GLY A 1 77 ? -1.021 11.993 1.136 1.00 91.44 77 GLY A O 1
ATOM 566 N N . MET A 1 78 ? -2.119 10.145 0.476 1.00 94.38 78 MET A N 1
ATOM 567 C CA . MET A 1 78 ? -3.297 10.377 1.324 1.00 94.38 78 MET A CA 1
ATOM 568 C C . MET A 1 78 ? -2.984 10.121 2.799 1.00 94.38 78 MET A C 1
ATOM 570 O O . MET A 1 78 ? -2.045 9.390 3.142 1.00 94.38 78 MET A O 1
ATOM 574 N N . LYS A 1 79 ? -3.783 10.712 3.687 1.00 94.81 79 LYS A N 1
ATOM 575 C CA . LYS A 1 79 ? -3.689 10.445 5.123 1.00 94.81 79 LYS A CA 1
ATOM 576 C C . LYS A 1 79 ? -4.383 9.135 5.482 1.00 94.81 79 LYS A C 1
ATOM 578 O O . LYS A 1 79 ? -5.345 8.721 4.838 1.00 94.81 79 LYS A O 1
ATOM 583 N N . VAL A 1 80 ? -3.905 8.477 6.537 1.00 93.56 80 VAL A N 1
ATOM 584 C CA . VAL A 1 80 ? -4.489 7.210 7.006 1.00 93.56 80 VAL A CA 1
ATOM 585 C C . VAL A 1 80 ? -5.961 7.387 7.391 1.00 93.56 80 VAL A C 1
ATOM 587 O O . VAL A 1 80 ? -6.777 6.536 7.042 1.00 93.56 80 VAL A O 1
ATOM 590 N N . PHE A 1 81 ? -6.326 8.498 8.039 1.00 94.06 81 PHE A N 1
ATOM 591 C CA . PHE A 1 81 ? -7.727 8.775 8.374 1.00 94.06 81 PHE A CA 1
ATOM 592 C C . PHE A 1 81 ? -8.624 8.919 7.130 1.00 94.06 81 PHE A C 1
ATOM 594 O O . PHE A 1 81 ? -9.751 8.434 7.141 1.00 94.06 81 PHE A O 1
ATOM 601 N N . GLU A 1 82 ? -8.127 9.518 6.043 1.00 94.56 82 GLU A N 1
ATOM 602 C CA . GLU A 1 82 ? -8.877 9.668 4.785 1.00 94.56 82 GLU A CA 1
ATOM 603 C C . GLU A 1 82 ? -9.108 8.308 4.127 1.00 94.56 82 GLU A C 1
ATOM 605 O O . GLU A 1 82 ? -10.215 7.993 3.698 1.00 94.56 82 GLU A O 1
ATOM 610 N N . ALA A 1 83 ? -8.080 7.457 4.105 1.00 93.88 83 ALA A N 1
ATOM 611 C CA . ALA A 1 83 ? -8.203 6.107 3.569 1.00 93.88 83 ALA A CA 1
ATOM 612 C C . ALA A 1 83 ? -9.188 5.249 4.376 1.00 93.88 83 ALA A C 1
ATOM 614 O O . ALA A 1 83 ? -9.983 4.513 3.791 1.00 93.88 83 ALA A O 1
ATOM 615 N N . LYS A 1 84 ? -9.179 5.379 5.710 1.00 93.00 84 LYS A N 1
ATOM 616 C CA . LYS A 1 84 ? -10.156 4.729 6.595 1.00 93.00 84 LYS A CA 1
ATOM 617 C C . LYS A 1 84 ? -11.576 5.261 6.396 1.00 93.00 84 LYS A C 1
ATOM 619 O O . LYS A 1 84 ? -12.519 4.497 6.559 1.00 93.00 84 LYS A O 1
ATOM 624 N N . ALA A 1 85 ? -11.739 6.534 6.037 1.00 94.50 85 ALA A N 1
ATOM 625 C CA . ALA A 1 85 ? -13.049 7.102 5.727 1.00 94.50 85 ALA A CA 1
ATOM 626 C C . ALA A 1 85 ? -13.638 6.525 4.427 1.00 94.50 85 ALA A C 1
ATOM 628 O O . ALA A 1 85 ? -14.843 6.307 4.353 1.00 94.50 85 ALA A O 1
ATOM 629 N N . ILE A 1 86 ? -12.794 6.238 3.428 1.00 94.12 86 ILE A N 1
ATOM 630 C CA . ILE A 1 86 ? -13.213 5.597 2.169 1.00 94.12 86 ILE A CA 1
ATOM 631 C C . ILE A 1 86 ? -13.533 4.117 2.397 1.00 94.12 86 ILE A C 1
ATOM 633 O O . ILE A 1 86 ? -14.584 3.627 1.989 1.00 94.12 86 ILE A O 1
ATOM 637 N N . PHE A 1 87 ? -12.619 3.393 3.044 1.00 93.88 87 PHE A N 1
ATOM 638 C CA . PHE A 1 87 ? -12.768 1.969 3.311 1.00 93.88 87 PHE A CA 1
ATOM 639 C C . PHE A 1 87 ? -12.306 1.646 4.740 1.00 93.88 87 PHE A C 1
ATOM 641 O O . PHE A 1 87 ? -11.121 1.387 4.969 1.00 93.88 87 PHE A O 1
ATOM 648 N N . PRO A 1 88 ? -13.233 1.608 5.715 1.00 92.00 88 PRO A N 1
ATOM 649 C CA . PRO A 1 88 ? -12.913 1.305 7.111 1.00 92.00 88 PRO A CA 1
ATOM 650 C C . PRO A 1 88 ? -12.167 -0.023 7.348 1.00 92.00 88 PRO A C 1
ATOM 652 O O . PRO A 1 88 ? -11.300 -0.048 8.223 1.00 92.00 88 PRO A O 1
ATOM 655 N N . PRO A 1 89 ? -12.422 -1.117 6.591 1.00 93.69 89 PRO A N 1
ATOM 656 C CA . PRO A 1 89 ? -11.709 -2.386 6.766 1.00 93.69 89 PRO A CA 1
ATOM 657 C C . PRO A 1 89 ? -10.299 -2.420 6.152 1.00 93.69 89 PRO A C 1
ATOM 659 O O . PRO A 1 89 ? -9.719 -3.505 6.038 1.00 93.69 89 PRO A O 1
ATOM 662 N N . ILE A 1 90 ? -9.749 -1.283 5.704 1.00 93.31 90 ILE A N 1
ATOM 663 C CA . ILE A 1 90 ? -8.422 -1.234 5.084 1.00 93.31 90 ILE A CA 1
ATOM 664 C C . ILE A 1 90 ? -7.341 -1.731 6.050 1.00 93.31 90 ILE A C 1
ATOM 666 O O . ILE A 1 90 ? -7.282 -1.348 7.221 1.00 93.31 90 ILE A O 1
ATOM 670 N N . LEU A 1 91 ? -6.437 -2.568 5.546 1.00 93.12 91 LEU A N 1
ATOM 671 C CA . LEU A 1 91 ? -5.270 -2.989 6.306 1.00 93.12 91 LEU A CA 1
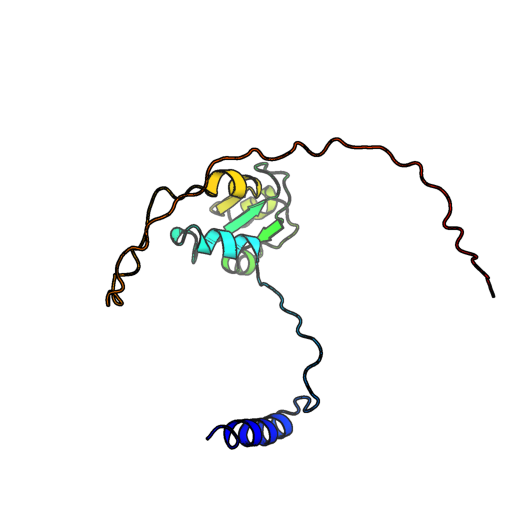ATOM 672 C C . LEU A 1 91 ? -4.208 -1.891 6.250 1.00 93.12 91 LEU A C 1
ATOM 674 O O . LEU A 1 91 ? -3.682 -1.591 5.180 1.00 93.12 91 LEU A O 1
ATOM 678 N N . ILE A 1 92 ? -3.871 -1.319 7.404 1.00 92.44 92 ILE A N 1
ATOM 679 C CA . ILE A 1 92 ? -2.757 -0.377 7.542 1.00 92.44 92 ILE A CA 1
ATOM 680 C C . ILE A 1 92 ? -1.563 -1.120 8.142 1.00 92.44 92 ILE A C 1
ATOM 682 O O . ILE A 1 92 ? -1.687 -1.767 9.184 1.00 92.44 92 ILE A O 1
ATOM 686 N N . ARG A 1 93 ? -0.398 -1.017 7.501 1.00 90.88 93 ARG A N 1
ATOM 687 C CA . ARG A 1 93 ? 0.882 -1.477 8.053 1.00 90.88 93 ARG A CA 1
ATOM 688 C C . ARG A 1 93 ? 1.860 -0.325 8.166 1.00 90.88 93 ARG A C 1
ATOM 690 O O . ARG A 1 93 ? 1.905 0.553 7.311 1.00 90.88 93 ARG A O 1
ATOM 697 N N . ASP A 1 94 ? 2.638 -0.342 9.230 1.00 88.50 94 ASP A N 1
ATOM 698 C CA . ASP A 1 94 ? 3.744 0.570 9.449 1.00 88.50 94 ASP A CA 1
ATOM 699 C C . ASP A 1 94 ? 4.986 0.094 8.685 1.00 88.50 94 ASP A C 1
ATOM 701 O O . ASP A 1 94 ? 5.297 -1.098 8.650 1.00 88.50 94 ASP A O 1
ATOM 705 N N . SER A 1 95 ? 5.726 1.028 8.089 1.00 73.94 95 SER A N 1
ATOM 706 C CA . SER A 1 95 ? 7.001 0.709 7.435 1.00 73.94 95 SER A CA 1
ATOM 707 C C . SER A 1 95 ? 8.078 0.253 8.430 1.00 73.94 95 SER A C 1
ATOM 709 O O . SER A 1 95 ? 8.981 -0.485 8.045 1.00 73.94 95 SER A O 1
ATOM 711 N N . SER A 1 96 ? 7.979 0.633 9.711 1.00 63.72 96 SER A N 1
ATOM 712 C CA . SER A 1 96 ? 8.922 0.247 10.773 1.00 63.72 96 SER A CA 1
ATOM 713 C C . SER A 1 96 ? 8.953 -1.254 11.072 1.00 63.72 96 SER A C 1
ATOM 715 O O . SER A 1 96 ? 9.958 -1.753 11.583 1.00 63.72 96 SER A O 1
ATOM 717 N N . GLY A 1 97 ? 7.905 -1.995 10.706 1.00 58.25 97 GLY A N 1
ATOM 718 C CA . GLY A 1 97 ? 7.802 -3.432 10.946 1.00 58.25 97 GLY A CA 1
ATOM 719 C C . GLY A 1 97 ? 8.856 -4.285 10.230 1.00 58.25 97 GLY A C 1
ATOM 720 O O . GLY A 1 97 ? 9.092 -5.416 10.658 1.00 58.25 97 GLY A O 1
ATOM 721 N N . TRP A 1 98 ? 9.537 -3.778 9.193 1.00 54.97 98 TRP A N 1
ATOM 722 C CA . TRP A 1 98 ? 10.496 -4.579 8.414 1.00 54.97 98 TRP A CA 1
ATOM 723 C C . TRP A 1 98 ? 11.687 -5.075 9.253 1.00 54.97 98 TRP A C 1
ATOM 725 O O . TRP A 1 98 ? 12.127 -6.214 9.092 1.00 54.97 98 TRP A O 1
ATOM 735 N N . ALA A 1 99 ? 12.163 -4.258 10.200 1.00 51.84 99 ALA A N 1
ATOM 736 C CA . ALA A 1 99 ? 13.291 -4.604 11.064 1.00 51.84 99 ALA A CA 1
ATOM 737 C C . ALA A 1 99 ? 12.942 -5.722 12.064 1.00 51.84 99 ALA A C 1
ATOM 739 O O . ALA A 1 99 ? 13.796 -6.538 12.406 1.00 51.84 99 ALA A O 1
ATOM 740 N N . LEU A 1 100 ? 11.678 -5.805 12.496 1.00 50.38 100 LEU A N 1
ATOM 741 C CA . LEU A 1 100 ? 11.191 -6.842 13.416 1.00 50.38 100 LEU A CA 1
ATOM 742 C C . LEU A 1 100 ? 10.738 -8.120 12.685 1.00 50.38 100 LEU A C 1
ATOM 744 O O . LEU A 1 100 ? 10.727 -9.198 13.276 1.00 50.38 100 LEU A O 1
ATOM 748 N N . LYS A 1 101 ? 10.409 -8.026 11.390 1.00 53.59 101 LYS A N 1
ATOM 749 C CA . LYS A 1 101 ? 9.961 -9.148 10.543 1.00 53.59 101 LYS A CA 1
ATOM 750 C C . LYS A 1 101 ? 11.092 -9.955 9.899 1.00 53.59 101 LYS A C 1
ATOM 752 O O . LYS A 1 101 ? 10.843 -11.019 9.333 1.00 53.59 101 LYS A O 1
ATOM 757 N N . ALA A 1 102 ? 12.339 -9.499 10.014 1.00 50.59 102 ALA A N 1
ATOM 758 C CA . ALA A 1 102 ? 13.514 -10.158 9.439 1.00 50.59 102 ALA A CA 1
ATOM 759 C C . ALA A 1 102 ? 13.890 -11.509 10.090 1.00 50.59 102 ALA A C 1
ATOM 761 O O . ALA A 1 102 ? 14.853 -12.141 9.659 1.00 50.59 102 ALA A O 1
ATOM 762 N N . SER A 1 103 ? 13.148 -11.988 11.096 1.00 35.47 103 SER A N 1
ATOM 763 C CA . SER A 1 103 ? 13.356 -13.322 11.672 1.00 35.47 103 SER A CA 1
ATOM 764 C C . SER A 1 103 ? 12.327 -14.333 11.168 1.00 35.47 103 SER A C 1
ATOM 766 O O . SER A 1 103 ? 11.276 -14.496 11.785 1.00 35.47 103 SER A O 1
ATOM 768 N N . PRO A 1 104 ? 12.634 -15.120 10.125 1.00 53.12 104 PRO A N 1
ATOM 769 C CA . PRO A 1 104 ? 11.985 -16.398 9.952 1.00 53.12 104 PRO A CA 1
ATOM 770 C C . PRO A 1 104 ? 12.714 -17.425 10.824 1.00 53.12 104 PRO A C 1
ATOM 772 O O . PRO A 1 104 ? 13.719 -18.025 10.432 1.00 53.12 104 PRO A O 1
ATOM 775 N N . ALA A 1 105 ? 12.162 -17.706 12.003 1.00 50.25 105 ALA A N 1
ATOM 776 C CA . ALA A 1 105 ? 12.272 -19.062 12.508 1.00 50.25 105 ALA A CA 1
ATOM 777 C C . ALA A 1 105 ? 11.575 -19.977 11.482 1.00 50.25 105 ALA A C 1
ATOM 779 O O . ALA A 1 105 ? 10.352 -20.003 11.424 1.00 50.25 105 ALA A O 1
ATOM 780 N N . ARG A 1 106 ? 12.368 -20.750 10.716 1.00 45.12 106 ARG A N 1
ATOM 781 C CA . ARG A 1 106 ? 11.942 -21.904 9.882 1.00 45.12 106 ARG A CA 1
ATOM 782 C C . ARG A 1 106 ? 11.288 -21.483 8.540 1.00 45.12 106 ARG A C 1
ATOM 784 O O . ARG A 1 106 ? 10.308 -20.770 8.500 1.00 45.12 106 ARG A O 1
ATOM 791 N N . SER A 1 107 ? 11.782 -21.881 7.368 1.00 43.19 107 SER A N 1
ATOM 792 C CA . SER A 1 107 ? 12.191 -23.226 6.977 1.00 43.19 107 SER A CA 1
ATOM 793 C C . SER A 1 107 ? 13.523 -23.224 6.221 1.00 43.19 107 SER A C 1
ATOM 795 O O . SER A 1 107 ? 13.667 -22.665 5.137 1.00 43.19 107 SER A O 1
ATOM 797 N N . ARG A 1 108 ? 14.505 -23.956 6.758 1.00 50.97 108 ARG A N 1
ATOM 798 C CA . ARG A 1 108 ? 15.503 -24.584 5.895 1.00 50.97 108 ARG A CA 1
ATOM 799 C C . ARG A 1 108 ? 14.737 -25.595 5.048 1.00 50.97 108 ARG A C 1
ATOM 801 O O . ARG A 1 108 ? 14.567 -26.737 5.471 1.00 50.97 108 ARG A O 1
ATOM 808 N N . ARG A 1 109 ? 14.275 -25.210 3.855 1.00 45.91 109 ARG A N 1
ATOM 809 C CA . ARG A 1 109 ? 14.191 -26.200 2.781 1.00 45.91 109 ARG A CA 1
ATOM 810 C C . ARG A 1 109 ? 15.626 -26.641 2.562 1.00 45.91 109 ARG A C 1
ATOM 812 O O . ARG A 1 109 ? 16.426 -25.940 1.953 1.00 45.91 109 ARG A O 1
ATOM 819 N N . ARG A 1 110 ? 15.964 -27.765 3.188 1.00 45.09 110 ARG A N 1
ATOM 820 C CA . ARG A 1 110 ? 17.135 -28.564 2.871 1.00 45.09 110 ARG A CA 1
ATOM 821 C C . ARG A 1 110 ? 17.002 -28.818 1.375 1.00 45.09 110 ARG A C 1
ATOM 823 O O . ARG A 1 110 ? 16.173 -29.631 0.979 1.00 45.09 110 ARG A O 1
ATOM 830 N N . CYS A 1 111 ? 17.701 -28.029 0.558 1.00 44.09 111 CYS A N 1
ATOM 831 C CA . CYS A 1 111 ? 17.854 -28.345 -0.850 1.00 44.09 111 CYS A CA 1
ATOM 832 C C . CYS A 1 111 ? 18.390 -29.773 -0.848 1.00 44.09 111 CYS A C 1
ATOM 834 O O . CYS A 1 111 ? 19.434 -30.043 -0.246 1.00 44.09 111 CYS A O 1
ATOM 836 N N . GLY A 1 112 ? 17.546 -30.696 -1.305 1.00 40.62 112 GLY A N 1
ATOM 837 C CA . GLY A 1 112 ? 17.784 -32.118 -1.196 1.00 40.62 112 GLY A CA 1
ATOM 838 C C . GLY A 1 112 ? 19.145 -32.417 -1.788 1.00 40.62 112 GLY A C 1
ATOM 839 O O . GLY A 1 112 ? 19.430 -32.090 -2.934 1.00 40.62 112 GLY A O 1
ATOM 840 N N . SER A 1 113 ? 19.979 -33.020 -0.958 1.00 50.69 113 SER A N 1
ATOM 841 C CA . SER A 1 113 ? 21.179 -33.741 -1.330 1.00 50.69 113 SER A CA 1
ATOM 842 C C . SER A 1 113 ? 20.981 -34.530 -2.626 1.00 50.69 113 SER A C 1
ATOM 844 O O . SER A 1 113 ? 20.352 -35.590 -2.616 1.00 50.69 113 SER A O 1
ATOM 846 N N . ARG A 1 114 ? 21.560 -34.053 -3.727 1.00 46.12 114 ARG A N 1
ATOM 847 C CA . ARG A 1 114 ? 21.982 -34.918 -4.827 1.00 46.12 114 ARG A CA 1
ATOM 848 C C . ARG A 1 114 ? 23.127 -34.261 -5.587 1.00 46.12 114 ARG A C 1
ATOM 850 O O . ARG A 1 114 ? 22.912 -33.613 -6.595 1.00 46.12 114 ARG A O 1
ATOM 857 N N . LEU A 1 115 ? 24.320 -34.401 -5.018 1.00 45.84 115 LEU A N 1
ATOM 858 C CA . LEU A 1 115 ? 25.611 -34.596 -5.690 1.00 45.84 115 LEU A CA 1
ATOM 859 C C . LEU A 1 115 ? 26.628 -34.896 -4.577 1.00 45.84 115 LEU A C 1
ATOM 861 O O . LEU A 1 115 ? 27.516 -34.113 -4.264 1.00 45.84 115 LEU A O 1
ATOM 865 N N . ALA A 1 116 ? 26.422 -36.028 -3.902 1.00 38.06 116 ALA A N 1
ATOM 866 C CA . ALA A 1 116 ? 27.489 -36.679 -3.162 1.00 38.06 116 ALA A CA 1
ATOM 867 C C . ALA A 1 116 ? 28.121 -37.673 -4.136 1.00 38.06 116 ALA A C 1
ATOM 869 O O . ALA A 1 116 ? 27.585 -38.756 -4.330 1.00 38.06 116 ALA A O 1
ATOM 870 N N . ASN A 1 117 ? 29.214 -37.271 -4.778 1.00 41.38 117 ASN A N 1
ATOM 871 C CA . ASN A 1 117 ? 30.242 -38.203 -5.214 1.00 41.38 117 ASN A CA 1
ATOM 872 C C . ASN A 1 117 ? 31.579 -37.700 -4.673 1.00 41.38 117 ASN A C 1
ATOM 874 O O . ASN A 1 117 ? 31.847 -36.502 -4.613 1.00 41.38 117 ASN A O 1
ATOM 878 N N . ALA A 1 118 ? 32.326 -38.664 -4.162 1.00 39.91 118 ALA A N 1
ATOM 879 C CA . ALA A 1 118 ? 33.373 -38.537 -3.173 1.00 39.91 118 ALA A CA 1
ATOM 880 C C . ALA A 1 118 ? 34.607 -37.748 -3.629 1.00 39.91 118 ALA A C 1
ATOM 882 O O . ALA A 1 118 ? 35.062 -37.866 -4.764 1.00 39.91 118 ALA A O 1
ATOM 883 N N . SER A 1 119 ? 35.234 -37.055 -2.678 1.00 40.50 119 SER A N 1
ATOM 884 C CA . SER A 1 119 ? 36.693 -36.919 -2.609 1.00 40.50 119 SER A CA 1
ATOM 885 C C . SER A 1 119 ? 37.125 -36.839 -1.129 1.00 40.50 119 SER A C 1
ATOM 887 O O . SER A 1 119 ? 36.431 -36.193 -0.342 1.00 40.50 119 SER A O 1
ATOM 889 N N . PRO A 1 120 ? 38.198 -37.546 -0.719 1.00 44.62 120 PRO A N 1
ATOM 890 C CA . PRO A 1 120 ? 38.537 -37.820 0.684 1.00 44.62 120 PRO A CA 1
ATOM 891 C C . PRO A 1 120 ? 39.236 -36.638 1.391 1.00 44.62 120 PRO A C 1
ATOM 893 O O . PRO A 1 120 ? 39.679 -35.697 0.727 1.00 44.62 120 PRO A O 1
ATOM 896 N N . PRO A 1 121 ? 39.346 -36.660 2.737 1.00 43.66 121 PRO A N 1
ATOM 897 C CA . PRO A 1 121 ? 39.765 -35.503 3.520 1.00 43.66 121 PRO A CA 1
ATOM 898 C C . PRO A 1 121 ? 41.272 -35.263 3.403 1.00 43.66 121 PRO A C 1
ATOM 900 O O . PRO A 1 121 ? 42.073 -36.184 3.559 1.00 43.66 121 PRO A O 1
ATOM 903 N N . ARG A 1 122 ? 41.671 -34.004 3.197 1.00 38.53 122 ARG A N 1
ATOM 904 C CA . ARG A 1 122 ? 43.051 -33.565 3.424 1.00 38.53 122 ARG A CA 1
ATOM 905 C C . ARG A 1 122 ? 43.139 -32.818 4.750 1.00 38.53 122 ARG A C 1
ATOM 907 O O . ARG A 1 122 ? 42.535 -31.771 4.949 1.00 38.53 122 ARG A O 1
ATOM 914 N N . SER A 1 123 ? 43.894 -33.438 5.644 1.00 39.09 123 SER A N 1
ATOM 915 C CA . SER A 1 123 ? 44.469 -32.922 6.879 1.00 39.09 123 SER A CA 1
ATOM 916 C C . SER A 1 123 ? 45.128 -31.549 6.717 1.00 39.09 123 SER A C 1
ATOM 918 O O . SER A 1 123 ? 45.884 -31.348 5.766 1.00 39.09 123 SER A O 1
ATOM 920 N N . GLY A 1 124 ? 44.944 -30.671 7.707 1.00 37.09 124 GLY A N 1
ATOM 921 C CA . GLY A 1 124 ? 45.829 -29.526 7.937 1.00 37.09 124 GLY A CA 1
ATOM 922 C C . GLY A 1 124 ? 45.098 -28.250 8.339 1.00 37.09 124 GLY A C 1
ATOM 923 O O . GLY A 1 124 ? 44.790 -27.420 7.492 1.00 37.09 124 GLY A O 1
ATOM 924 N N . SER A 1 125 ? 44.856 -28.067 9.636 1.00 40.75 125 SER A N 1
ATOM 925 C CA . SER A 1 125 ? 44.501 -26.761 10.202 1.00 40.75 125 SER A CA 1
ATOM 926 C C . SER A 1 125 ? 45.774 -25.928 10.393 1.00 40.75 125 SER A C 1
ATOM 928 O O . SER A 1 125 ? 46.681 -26.417 11.069 1.00 40.75 125 SER A O 1
ATOM 930 N N . PRO A 1 126 ? 45.860 -24.675 9.916 1.00 44.91 126 PRO A N 1
ATOM 931 C CA . PRO A 1 126 ? 46.804 -23.711 10.458 1.00 44.91 126 PRO A CA 1
ATOM 932 C C . PRO A 1 126 ? 46.125 -22.804 11.509 1.00 44.91 126 PRO A C 1
ATOM 934 O O . PRO A 1 126 ? 44.895 -22.707 11.562 1.00 44.91 126 PRO A O 1
ATOM 937 N N . PRO A 1 127 ? 46.916 -22.190 12.404 1.00 41.47 127 PRO A N 1
ATOM 938 C CA . PRO A 1 127 ? 46.443 -21.660 13.677 1.00 41.47 127 PRO A CA 1
ATOM 939 C C . PRO A 1 127 ? 45.739 -20.302 13.573 1.00 41.47 127 PRO A C 1
ATOM 941 O O . PRO A 1 127 ? 45.963 -19.510 12.660 1.00 41.47 127 PRO A O 1
ATOM 944 N N . ARG A 1 128 ? 44.919 -20.026 14.596 1.00 44.50 128 ARG A N 1
ATOM 945 C CA . ARG A 1 128 ? 44.340 -18.715 14.917 1.00 44.50 128 ARG A CA 1
ATOM 946 C C . ARG A 1 128 ? 45.443 -17.661 15.083 1.00 44.50 128 ARG A C 1
ATOM 948 O O . ARG A 1 128 ? 46.269 -17.787 15.982 1.00 44.50 128 ARG A O 1
ATOM 955 N N . SER A 1 129 ? 45.371 -16.572 14.325 1.00 37.28 129 SER A N 1
ATOM 956 C CA . SER A 1 129 ? 46.010 -15.297 14.665 1.00 37.28 129 SER A CA 1
ATOM 957 C C . SER A 1 129 ? 45.033 -14.145 14.399 1.00 37.28 129 SER A C 1
ATOM 959 O O . SER A 1 129 ? 44.193 -14.206 13.502 1.00 37.28 129 SER A O 1
ATOM 961 N N . GLY A 1 130 ? 45.035 -13.173 15.312 1.00 35.38 130 GLY A N 1
ATOM 962 C CA . GLY A 1 130 ? 43.956 -12.214 15.527 1.00 35.38 130 GLY A CA 1
ATOM 963 C C . GLY A 1 130 ? 43.769 -11.171 14.427 1.00 35.38 130 GLY A C 1
ATOM 964 O O . GLY A 1 130 ? 44.687 -10.811 13.698 1.00 35.38 130 GLY A O 1
ATOM 965 N N . TRP A 1 131 ? 42.547 -10.649 14.361 1.00 32.78 131 TRP A N 1
ATOM 966 C CA . TRP A 1 131 ? 42.207 -9.465 13.581 1.00 32.78 131 TRP A CA 1
ATOM 967 C C . TRP A 1 131 ? 42.854 -8.226 14.220 1.00 32.78 131 TRP A C 1
ATOM 969 O O . TRP A 1 131 ? 42.577 -7.950 15.391 1.00 32.78 131 TRP A O 1
ATOM 979 N N . PRO A 1 132 ? 43.674 -7.441 13.499 1.00 36.72 132 PRO A N 1
ATOM 980 C CA . PRO A 1 132 ? 44.142 -6.162 14.008 1.00 36.72 132 PRO A CA 1
ATOM 981 C C . PRO A 1 132 ? 42.992 -5.152 13.993 1.00 36.72 132 PRO A C 1
ATOM 983 O O . PRO A 1 132 ? 42.387 -4.880 12.953 1.00 36.72 132 PRO A O 1
ATOM 986 N N . SER A 1 133 ? 42.710 -4.562 15.151 1.00 44.75 133 SER A N 1
ATOM 987 C CA . SER A 1 133 ? 41.853 -3.389 15.282 1.00 44.75 133 SER A CA 1
ATOM 988 C C . SER A 1 133 ? 42.472 -2.217 14.516 1.00 44.75 133 SER A C 1
ATOM 990 O O . SER A 1 133 ? 43.533 -1.694 14.863 1.00 44.75 133 SER A O 1
ATOM 992 N N . ARG A 1 134 ? 41.818 -1.793 13.431 1.00 38.06 134 ARG A N 1
ATOM 993 C CA . ARG A 1 134 ? 42.256 -0.636 12.644 1.00 38.06 134 ARG A CA 1
ATOM 994 C C . ARG A 1 134 ? 41.986 0.634 13.457 1.00 38.06 134 ARG A C 1
ATOM 996 O O . ARG A 1 134 ? 40.856 1.111 13.531 1.00 38.06 134 ARG A O 1
ATOM 1003 N N . ARG A 1 135 ? 43.029 1.162 14.104 1.00 36.22 135 ARG A N 1
ATOM 1004 C CA . ARG A 1 135 ? 43.021 2.496 14.719 1.00 36.22 135 ARG A CA 1
ATOM 1005 C C . ARG A 1 135 ? 42.791 3.541 13.625 1.00 36.22 135 ARG A C 1
ATOM 1007 O O . ARG A 1 135 ? 43.455 3.514 12.591 1.00 36.22 135 ARG A O 1
ATOM 1014 N N . ARG A 1 136 ? 41.853 4.462 13.866 1.00 38.47 136 ARG A N 1
ATOM 1015 C CA . ARG A 1 136 ? 41.738 5.721 13.121 1.00 38.47 136 ARG A CA 1
ATOM 1016 C C . ARG A 1 136 ? 43.013 6.524 13.357 1.00 38.47 136 ARG A C 1
ATOM 1018 O O . ARG A 1 136 ? 43.250 6.960 14.478 1.00 38.47 136 ARG A O 1
ATOM 1025 N N . THR A 1 137 ? 43.795 6.745 12.313 1.00 37.09 137 THR A N 1
ATOM 1026 C CA . THR A 1 137 ? 44.747 7.853 12.272 1.00 37.09 137 THR A CA 1
ATOM 1027 C C . THR A 1 137 ? 44.126 8.948 11.421 1.00 37.09 137 THR A C 1
ATOM 1029 O O . THR A 1 137 ? 43.837 8.747 10.244 1.00 37.09 137 THR A O 1
ATOM 1032 N N . SER A 1 138 ? 43.861 10.083 12.059 1.00 41.84 138 SER A N 1
ATOM 1033 C CA . SER A 1 138 ? 43.558 11.352 11.415 1.00 41.84 138 SER A CA 1
ATOM 1034 C C . SER A 1 138 ? 44.739 11.755 10.538 1.00 41.84 138 SER A C 1
ATOM 1036 O O . SER A 1 138 ? 45.838 11.958 11.053 1.00 41.84 138 SER A O 1
ATOM 1038 N N . THR A 1 139 ? 44.519 11.891 9.237 1.00 39.34 139 THR A N 1
ATOM 1039 C CA . THR A 1 139 ? 45.457 12.592 8.363 1.00 39.34 139 THR A CA 1
ATOM 1040 C C . THR A 1 139 ? 44.761 13.855 7.888 1.00 39.34 139 THR A C 1
ATOM 1042 O O . THR A 1 139 ? 43.683 13.815 7.301 1.00 39.34 139 THR A O 1
ATOM 1045 N N . SER A 1 140 ? 45.366 14.972 8.271 1.00 38.31 140 SER A N 1
ATOM 1046 C CA . SER A 1 140 ? 45.033 16.346 7.929 1.00 38.31 140 SER A CA 1
ATOM 1047 C C . SER A 1 140 ? 44.821 16.524 6.427 1.00 38.31 140 SER A C 1
ATOM 1049 O O . SER A 1 140 ? 45.653 16.110 5.622 1.00 38.31 140 SER A O 1
ATOM 1051 N N . ALA A 1 141 ? 43.707 17.164 6.077 1.00 38.47 141 ALA A N 1
ATOM 1052 C CA . ALA A 1 141 ? 43.387 17.579 4.725 1.00 38.47 141 ALA A CA 1
ATOM 1053 C C . ALA A 1 141 ? 44.323 18.715 4.289 1.00 38.47 141 ALA A C 1
ATOM 1055 O O . ALA A 1 141 ? 44.262 19.816 4.835 1.00 38.47 141 ALA A O 1
ATOM 1056 N N . THR A 1 142 ? 45.146 18.448 3.278 1.00 39.12 142 THR A N 1
ATOM 1057 C CA . THR A 1 142 ? 45.879 19.473 2.537 1.00 39.12 142 THR A CA 1
ATOM 1058 C C . THR A 1 142 ? 45.512 19.345 1.063 1.00 39.12 142 THR A C 1
ATOM 1060 O O . THR A 1 142 ? 45.844 18.351 0.429 1.00 39.12 142 THR A O 1
ATOM 1063 N N . GLY A 1 143 ? 44.842 20.374 0.541 1.00 33.62 143 GLY A N 1
ATOM 1064 C CA . GLY A 1 143 ? 44.935 20.797 -0.857 1.00 33.62 143 GLY A CA 1
ATOM 1065 C C . GLY A 1 143 ? 44.145 20.007 -1.902 1.00 33.62 143 GLY A C 1
ATOM 1066 O O . GLY A 1 143 ? 44.685 19.119 -2.549 1.00 33.62 143 GLY A O 1
ATOM 1067 N N . PHE A 1 144 ? 42.930 20.465 -2.205 1.00 35.75 144 PHE A N 1
ATOM 1068 C CA . PHE A 1 144 ? 42.421 20.409 -3.576 1.00 35.75 144 PHE A CA 1
ATOM 1069 C C . PHE A 1 144 ? 41.685 21.719 -3.869 1.00 35.75 144 PHE A C 1
ATOM 1071 O O . PHE A 1 144 ? 40.647 22.015 -3.283 1.00 35.75 144 PHE A O 1
ATOM 1078 N N . ARG A 1 145 ? 42.318 22.566 -4.683 1.00 38.47 145 ARG A N 1
ATOM 1079 C CA . ARG A 1 145 ? 41.838 23.893 -5.073 1.00 38.47 145 ARG A CA 1
ATOM 1080 C C . ARG A 1 145 ? 41.297 23.755 -6.492 1.00 38.47 145 ARG A C 1
ATOM 1082 O O . ARG A 1 145 ? 42.085 23.681 -7.427 1.00 38.47 145 ARG A O 1
ATOM 1089 N N . GLU A 1 146 ? 39.980 23.685 -6.644 1.00 38.94 146 GLU A N 1
ATOM 1090 C CA . GLU A 1 146 ? 39.334 23.765 -7.956 1.00 38.94 146 GLU A CA 1
ATOM 1091 C C . GLU A 1 146 ? 39.217 25.234 -8.373 1.00 38.94 146 GLU A C 1
ATOM 1093 O O . GLU A 1 146 ? 38.630 26.068 -7.683 1.00 38.94 146 GLU A O 1
ATOM 1098 N N . SER A 1 147 ? 39.848 25.560 -9.498 1.00 38.59 147 SER A N 1
ATOM 1099 C CA . SER A 1 147 ? 39.725 26.828 -10.204 1.00 38.59 147 SER A CA 1
ATOM 1100 C C . SER A 1 147 ? 38.440 26.828 -11.029 1.00 38.59 147 SER A C 1
ATOM 1102 O O . SER A 1 147 ? 38.355 26.148 -12.049 1.00 38.59 147 SER A O 1
ATOM 1104 N N . ILE A 1 148 ? 37.458 27.606 -10.586 1.00 45.00 148 ILE A N 1
ATOM 1105 C CA . ILE A 1 148 ? 36.256 27.950 -11.346 1.00 45.00 148 ILE A CA 1
ATOM 1106 C C . ILE A 1 148 ? 36.610 29.144 -12.239 1.00 45.00 148 ILE A C 1
ATOM 1108 O O . ILE A 1 148 ? 36.941 30.215 -11.732 1.00 45.00 148 ILE A O 1
ATOM 1112 N N . THR A 1 149 ? 36.542 28.976 -13.557 1.00 48.56 149 THR A N 1
ATOM 1113 C CA . THR A 1 149 ? 36.466 30.089 -14.515 1.00 48.56 149 THR A CA 1
ATOM 1114 C C . THR A 1 149 ? 35.002 30.326 -14.879 1.00 48.56 149 THR A C 1
ATOM 1116 O O . THR A 1 149 ? 34.355 29.374 -15.322 1.00 48.56 149 THR A O 1
ATOM 1119 N N . PRO A 1 150 ? 34.464 31.546 -14.747 1.00 51.44 150 PRO A N 1
ATOM 1120 C CA . PRO A 1 150 ? 33.226 31.923 -15.408 1.00 51.44 150 PRO A CA 1
ATOM 1121 C C . PRO A 1 150 ? 33.497 32.601 -16.765 1.00 51.44 150 PRO A C 1
ATOM 1123 O O . PRO A 1 150 ? 34.520 33.260 -16.951 1.00 51.44 150 PRO A O 1
ATOM 1126 N N . THR A 1 151 ? 32.556 32.366 -17.681 1.00 50.50 151 THR A N 1
ATOM 1127 C CA . THR A 1 151 ? 32.274 33.061 -18.953 1.00 50.50 151 THR A CA 1
ATOM 1128 C C . THR A 1 151 ? 32.252 34.577 -18.857 1.00 50.50 151 THR A C 1
ATOM 1130 O O . THR A 1 151 ? 31.765 35.080 -17.819 1.00 50.50 151 THR A O 1
#

Sequence (151 aa):
MCEHWFAVAAGVASALGLNTEDPKTLVVDLNCAFASIEQQHDPSLRGRPLAIAAYATDAATIVSSSREARDLGIKTGMKVFEAKAIFPPILIRDSSGWALKASPARSRRRCGSRLANASPPRSGSPPRSGWPSRRRTSTSATGFRESITPT

Secondary structure (DSSP, 8-state):
--HHHHHHHHHHHHHTT---S---------TTHHHHHHHHH-GGGTTS-EEEESSSSTTPBEEEE-HHHHHTT--TT-BHHHHHHH-TTPEEEEGGGHHHHT----------------------PPPP-PPP---------------PPP-